Protein AF-A0A0J0XH07-F1 (afdb_monomer)

Secondary structure (DSSP, 8-state):
-------TTS-EEE-TTT--EEEEGGGEEEEEEEETTEEEEEES--SSEEEEEEEEEEETTEEEEEEEEEETTT--EEEEEEEE-SSGGGGGGB-

Nearest PDB structures (foldseek):
  8qbn-assembly1_Y  TM=9.113E-01  e=6.664E-09  Homo sapiens
  8rdt-assembly3_C  TM=8.346E-01  e=5.638E-03  Magnetospirillum gryphiswaldense
  8rdq-assembly3_C  TM=7.837E-01  e=5.994E-03  Magnetospirillum gryphiswaldense
  8c6j-assembly1_j  TM=6.045E-01  e=2.943E-02  Homo sapiens
  9fmd-assembly1_56  TM=4.501E-01  e=2.086E-01  Homo sapiens

Sequence (95 aa):
LDLHQLPGDKPVFACAKCSEVLALQDELVSQAFTGRSGRAYLMNSTINTNLGKREERKLITGRHTVADLHCASCDAEVGWMYIKAPTGDQRYKEG

InterPro domains:
  IPR004910 Yippee/Mis18/Cereblon [PF03226] (12-94)
  IPR034751 Yippee domain [PS51792] (11-95)
  IPR039058 Yippee family [PTHR13848] (10-95)

Foldseek 3Di:
DCPPDDDPPFDFDADPPPRHTWGTPVQFPDQPDADPVGGDTQGNGTPQKDWADFDFDQDPVGTFTKTFIARNPPRHGPGMAGCDDPDPVCCSRHD

Mean predicted aligned error: 6.48 Å

Solvent-accessible surface area (backbone atoms only — not comparable to full-atom values): 5794 Å² total; per-residue (Å²): 138,83,76,81,74,72,66,90,87,57,61,64,43,52,40,92,88,79,61,50,64,31,32,54,54,85,30,57,74,36,78,92,34,73,50,97,93,39,85,32,73,38,48,53,52,74,41,64,59,41,76,52,67,79,42,82,43,82,51,100,94,42,62,30,37,28,22,47,26,22,35,63,87,76,66,46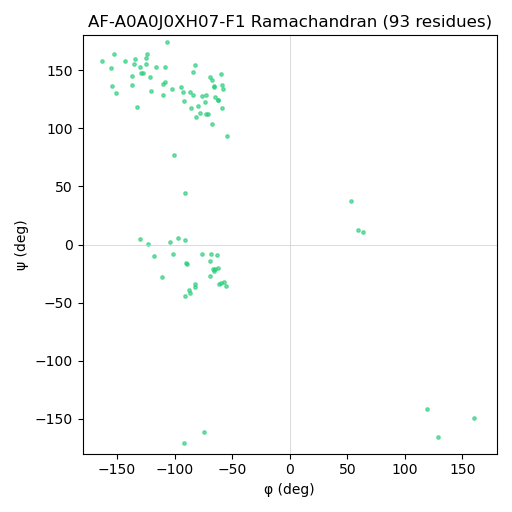,77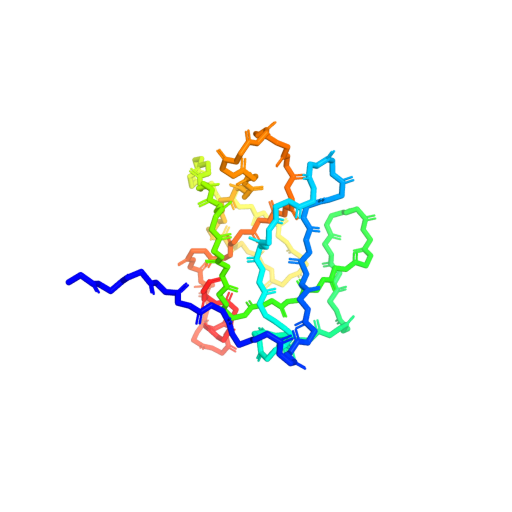,75,52,64,36,38,72,40,52,79,47,83,92,48,42,89,54,46,66

Structure (mmCIF, N/CA/C/O backbone):
data_AF-A0A0J0XH07-F1
#
_entry.id   AF-A0A0J0XH07-F1
#
loop_
_atom_site.group_PDB
_atom_site.id
_atom_site.type_symbol
_atom_site.label_atom_id
_atom_site.label_alt_id
_atom_site.label_comp_id
_atom_site.label_asym_id
_atom_site.label_entity_id
_atom_site.label_seq_id
_atom_site.pdbx_PDB_ins_code
_atom_site.Cartn_x
_atom_site.Cartn_y
_atom_site.Cartn_z
_atom_site.occupancy
_atom_site.B_iso_or_equiv
_atom_site.auth_seq_id
_atom_site.auth_comp_id
_atom_site.auth_asym_id
_atom_site.auth_atom_id
_atom_site.pdbx_PDB_model_num
ATOM 1 N N . LEU A 1 1 ? -22.044 12.456 -6.178 1.00 42.22 1 LEU A N 1
ATOM 2 C CA . LEU A 1 1 ? -21.797 12.325 -4.726 1.00 42.22 1 LEU A CA 1
ATOM 3 C C . LEU A 1 1 ? -21.626 10.837 -4.452 1.00 42.22 1 LEU A C 1
ATOM 5 O O . LEU A 1 1 ? -22.571 10.204 -4.015 1.00 42.22 1 LEU A O 1
ATOM 9 N N . ASP A 1 2 ? -20.464 10.276 -4.792 1.00 42.47 2 ASP A N 1
ATOM 10 C CA . ASP A 1 2 ? -20.138 8.870 -4.508 1.00 42.47 2 ASP A CA 1
ATOM 11 C C . ASP A 1 2 ? -19.242 8.824 -3.271 1.00 42.47 2 ASP A C 1
ATOM 13 O O . ASP A 1 2 ? -18.016 8.710 -3.339 1.00 42.47 2 ASP A O 1
ATOM 17 N N . LEU A 1 3 ? -19.876 9.003 -2.112 1.00 44.97 3 LEU A N 1
ATOM 18 C CA . LEU A 1 3 ? -19.281 8.564 -0.859 1.00 44.97 3 LEU A CA 1
ATOM 19 C C . LEU A 1 3 ? -19.268 7.040 -0.935 1.00 44.97 3 LEU A C 1
ATOM 21 O O . LEU A 1 3 ? -20.319 6.417 -0.833 1.00 44.97 3 LEU A O 1
ATOM 25 N N . HIS A 1 4 ? -18.089 6.476 -1.193 1.00 56.94 4 HIS A N 1
ATOM 26 C CA . HIS A 1 4 ? -17.838 5.042 -1.232 1.00 56.94 4 HIS A CA 1
ATOM 27 C C . HIS A 1 4 ? -18.312 4.422 0.090 1.00 56.94 4 HIS A C 1
ATOM 29 O O . HIS A 1 4 ? -17.595 4.436 1.089 1.00 56.94 4 HIS A O 1
ATOM 35 N N . GLN A 1 5 ? -19.550 3.930 0.124 1.00 60.03 5 GLN A N 1
ATOM 36 C CA . GLN A 1 5 ? -20.055 3.182 1.263 1.00 60.03 5 GLN A CA 1
ATOM 37 C C . GLN A 1 5 ? -19.374 1.819 1.234 1.00 60.03 5 GLN A C 1
ATOM 39 O O . GLN A 1 5 ? -19.594 1.023 0.321 1.00 60.03 5 GLN A O 1
ATOM 44 N N . LEU A 1 6 ? -18.518 1.563 2.222 1.00 64.62 6 LEU A N 1
ATOM 45 C CA . LEU A 1 6 ? -17.953 0.235 2.411 1.00 64.62 6 LEU A CA 1
ATOM 46 C C . LEU A 1 6 ? -19.087 -0.729 2.797 1.00 64.62 6 LEU A C 1
ATOM 48 O O . LEU A 1 6 ? -19.923 -0.362 3.631 1.00 64.62 6 LEU A O 1
ATOM 52 N N . PRO A 1 7 ? -19.146 -1.940 2.219 1.00 70.69 7 PRO A N 1
ATOM 53 C CA . PRO A 1 7 ? -20.134 -2.939 2.611 1.00 70.69 7 PRO A CA 1
ATOM 54 C C . PRO A 1 7 ? -19.973 -3.266 4.100 1.00 70.69 7 PRO A C 1
ATOM 56 O O . PRO A 1 7 ? -18.915 -3.728 4.522 1.00 70.69 7 PRO A O 1
ATOM 59 N N . GLY A 1 8 ? -21.003 -2.996 4.907 1.00 72.62 8 GLY A N 1
ATOM 60 C CA . GLY A 1 8 ? -20.942 -3.152 6.368 1.00 72.62 8 GLY A CA 1
ATOM 61 C C . GLY A 1 8 ? -20.849 -4.603 6.856 1.00 72.62 8 GLY A C 1
ATOM 62 O O . GLY A 1 8 ? -20.651 -4.836 8.043 1.00 72.62 8 GLY A O 1
ATOM 63 N N . ASP A 1 9 ? -21.005 -5.572 5.956 1.00 82.62 9 ASP A N 1
ATOM 64 C CA . ASP A 1 9 ? -20.972 -7.012 6.204 1.00 82.62 9 ASP A CA 1
ATOM 65 C C . ASP A 1 9 ? -19.639 -7.672 5.817 1.00 82.62 9 ASP A C 1
ATOM 67 O O . ASP A 1 9 ? -19.417 -8.843 6.136 1.00 82.62 9 ASP A O 1
ATOM 71 N N . LYS A 1 10 ? -18.733 -6.943 5.152 1.00 82.88 10 LYS A N 1
ATOM 72 C CA . LYS A 1 10 ? -17.454 -7.498 4.701 1.00 82.88 10 LYS A CA 1
ATOM 73 C C . LYS A 1 10 ? -16.337 -7.238 5.711 1.00 82.88 10 LYS A C 1
ATOM 75 O O . LYS A 1 10 ? -16.194 -6.110 6.183 1.00 82.88 10 LYS A O 1
ATOM 80 N N . PRO A 1 11 ? -15.494 -8.244 6.019 1.00 91.50 11 PRO A N 1
ATOM 81 C CA . PRO A 1 11 ? -14.301 -8.019 6.821 1.00 91.50 11 PRO A CA 1
ATOM 82 C C . PRO A 1 11 ? -13.368 -7.007 6.145 1.00 91.50 11 PRO A C 1
ATOM 84 O O . PRO A 1 11 ? -13.270 -6.950 4.916 1.00 91.50 11 PRO A O 1
ATOM 87 N N . VAL A 1 12 ? -12.666 -6.222 6.959 1.00 94.12 12 VAL A N 1
ATOM 88 C CA . VAL A 1 12 ? -11.773 -5.157 6.495 1.00 94.12 12 VAL A CA 1
ATOM 89 C C . VAL A 1 12 ? -10.403 -5.256 7.149 1.00 94.12 12 VAL A C 1
ATOM 91 O O . VAL A 1 12 ? -10.266 -5.724 8.281 1.00 94.12 12 VAL A O 1
ATOM 94 N N . PHE A 1 13 ? -9.389 -4.761 6.448 1.00 94.38 13 PHE A N 1
ATOM 95 C CA . PHE A 1 13 ? -8.081 -4.469 7.012 1.00 94.38 13 PHE A CA 1
ATOM 96 C C . PHE A 1 13 ? -8.050 -3.011 7.457 1.00 94.38 13 PHE A C 1
ATOM 98 O O . PHE A 1 13 ? -8.416 -2.115 6.696 1.00 94.38 13 PHE A O 1
ATOM 105 N N . ALA A 1 14 ? -7.599 -2.771 8.685 1.00 95.44 14 ALA A N 1
ATOM 106 C CA . ALA A 1 14 ? -7.559 -1.445 9.285 1.00 95.44 14 ALA A CA 1
ATOM 107 C C . ALA A 1 14 ? -6.151 -1.087 9.769 1.00 95.44 14 ALA A C 1
ATOM 109 O O . ALA A 1 14 ? -5.333 -1.956 10.083 1.00 95.44 14 ALA A O 1
ATOM 110 N N . CYS A 1 15 ? -5.873 0.212 9.851 1.00 96.00 15 CYS A N 1
ATOM 111 C CA . CYS A 1 15 ? -4.627 0.726 10.393 1.00 96.00 15 CYS A CA 1
ATOM 112 C C . CYS A 1 15 ? -4.486 0.318 11.862 1.00 96.00 15 CYS A C 1
ATOM 114 O O . CYS A 1 15 ? -5.314 0.680 12.693 1.00 96.00 15 CYS A O 1
ATOM 116 N N . ALA A 1 16 ? -3.387 -0.349 12.216 1.00 95.44 16 ALA A N 1
ATOM 117 C CA . ALA A 1 16 ? -3.148 -0.786 13.592 1.00 95.44 16 ALA A CA 1
ATOM 118 C C . ALA A 1 16 ? -3.031 0.374 14.606 1.00 95.44 16 ALA A C 1
ATOM 120 O O . ALA A 1 16 ? -3.193 0.154 15.802 1.00 95.44 16 ALA A O 1
ATOM 121 N N . LYS A 1 17 ? -2.738 1.601 14.146 1.00 97.31 17 LYS A N 1
ATOM 122 C CA . LYS A 1 17 ? -2.543 2.776 15.012 1.00 97.31 17 LYS A CA 1
ATOM 123 C C . LYS A 1 17 ? -3.829 3.567 15.264 1.00 97.31 17 LYS A C 1
ATOM 125 O O . LYS A 1 17 ? -4.054 3.979 16.396 1.00 97.31 17 LYS A O 1
ATOM 130 N N . CYS A 1 18 ? -4.645 3.812 14.236 1.00 96.88 18 CYS A N 1
ATOM 131 C CA . CYS A 1 18 ? -5.848 4.650 14.352 1.00 96.88 18 CYS A CA 1
ATOM 132 C C . CYS A 1 18 ? -7.156 3.957 13.948 1.00 96.88 18 CYS A C 1
ATOM 134 O O . CYS A 1 18 ? -8.208 4.579 14.026 1.00 96.88 18 CYS A O 1
ATOM 136 N N . SER A 1 19 ? -7.108 2.685 13.546 1.00 96.12 19 SER A N 1
ATOM 137 C CA . SER A 1 19 ? -8.265 1.884 13.111 1.00 96.12 19 SER A CA 1
ATOM 138 C C . SER A 1 19 ? -8.979 2.371 11.842 1.00 96.12 19 SER A C 1
ATOM 140 O O . SER A 1 19 ? -10.037 1.842 11.513 1.00 96.12 19 SER A O 1
ATOM 142 N N . GLU A 1 20 ? -8.403 3.322 11.098 1.00 95.38 20 GLU A N 1
ATOM 143 C CA . GLU A 1 20 ? -8.910 3.724 9.779 1.00 95.38 20 GLU A CA 1
ATOM 144 C C . GLU A 1 20 ? -8.934 2.522 8.828 1.00 95.38 20 GLU A C 1
ATOM 146 O O . GLU A 1 20 ? -7.975 1.746 8.797 1.00 95.38 20 GLU A O 1
ATOM 151 N N . VAL A 1 21 ? -10.005 2.364 8.049 1.00 94.81 21 VAL A N 1
ATOM 152 C CA . VAL A 1 21 ? -10.115 1.243 7.109 1.00 94.81 21 VAL A CA 1
ATOM 153 C C . VAL A 1 21 ? -9.175 1.474 5.931 1.00 94.81 21 VAL A C 1
ATOM 155 O O . VAL A 1 21 ? -9.219 2.534 5.317 1.00 94.81 21 VAL A O 1
ATOM 158 N N . LEU A 1 22 ? -8.344 0.479 5.610 1.00 94.94 22 LEU A N 1
ATOM 159 C CA . LEU A 1 22 ? -7.321 0.559 4.563 1.00 94.94 22 LEU A CA 1
ATOM 160 C C . LEU A 1 22 ? -7.625 -0.318 3.346 1.00 94.94 22 LEU A C 1
ATOM 162 O O . LEU A 1 22 ? -7.175 -0.007 2.250 1.00 94.94 22 LEU A O 1
ATOM 166 N N . ALA A 1 23 ? -8.355 -1.420 3.517 1.00 94.06 23 ALA A N 1
ATOM 167 C CA . ALA A 1 23 ? -8.763 -2.293 2.416 1.00 94.06 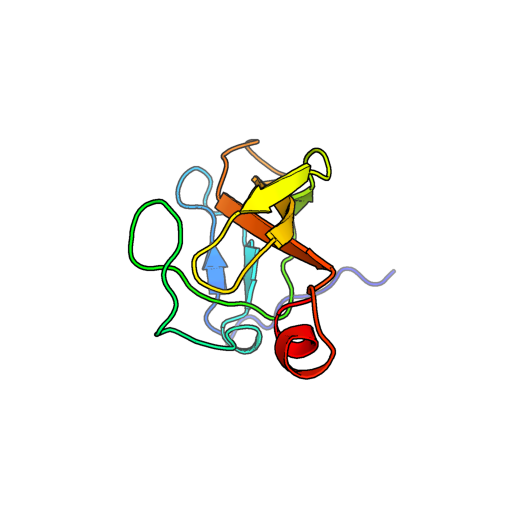23 ALA A CA 1
ATOM 168 C C . ALA A 1 23 ? -9.918 -3.211 2.832 1.00 94.06 23 ALA A C 1
ATOM 170 O O . ALA A 1 23 ? -10.095 -3.511 4.015 1.00 94.06 23 ALA A O 1
ATOM 171 N N . LEU A 1 24 ? -10.671 -3.705 1.852 1.00 92.31 24 LEU A N 1
ATOM 172 C CA . LEU A 1 24 ? -11.619 -4.801 2.052 1.00 92.31 24 LEU A CA 1
ATOM 173 C C . LEU A 1 24 ? -10.890 -6.148 2.007 1.00 92.31 24 LEU A C 1
ATOM 175 O O . LEU A 1 24 ? -9.866 -6.286 1.340 1.00 92.31 24 LEU A O 1
ATOM 179 N N . GLN A 1 25 ? -11.444 -7.168 2.663 1.00 91.00 25 GLN A N 1
ATOM 180 C CA . GLN A 1 25 ? -10.931 -8.539 2.576 1.00 91.00 25 GLN A CA 1
ATOM 181 C C . GLN A 1 25 ? -10.877 -9.064 1.132 1.00 91.00 25 GLN A C 1
ATOM 183 O O . GLN A 1 25 ? -9.977 -9.831 0.801 1.00 91.00 25 GLN A O 1
ATOM 188 N N . ASP A 1 26 ? -11.803 -8.626 0.279 1.00 91.19 26 ASP A N 1
ATOM 189 C CA . ASP A 1 26 ? -11.883 -9.011 -1.136 1.00 91.19 26 ASP A CA 1
ATOM 190 C C . ASP A 1 26 ? -10.696 -8.505 -1.966 1.00 91.19 26 ASP A C 1
ATOM 192 O O . ASP A 1 26 ? -10.375 -9.092 -2.995 1.00 91.19 26 ASP A O 1
ATOM 196 N N . GLU A 1 27 ? -10.008 -7.453 -1.509 1.00 91.50 27 GLU A N 1
ATOM 197 C CA . GLU A 1 27 ? -8.804 -6.949 -2.174 1.00 91.50 27 GLU A CA 1
ATOM 198 C C . GLU A 1 27 ? -7.582 -7.833 -1.897 1.00 91.50 27 GLU A C 1
ATOM 200 O O . GLU A 1 27 ? -6.530 -7.631 -2.497 1.00 91.50 27 GLU A O 1
ATOM 205 N N . LEU A 1 28 ? -7.675 -8.816 -0.996 1.00 92.12 28 LEU A N 1
ATOM 206 C CA . LEU A 1 28 ? -6.568 -9.705 -0.669 1.00 92.12 28 LEU A CA 1
ATOM 207 C C . LEU A 1 28 ? -6.272 -10.673 -1.822 1.00 92.12 28 LEU A C 1
ATOM 209 O O . LEU A 1 28 ? -7.009 -1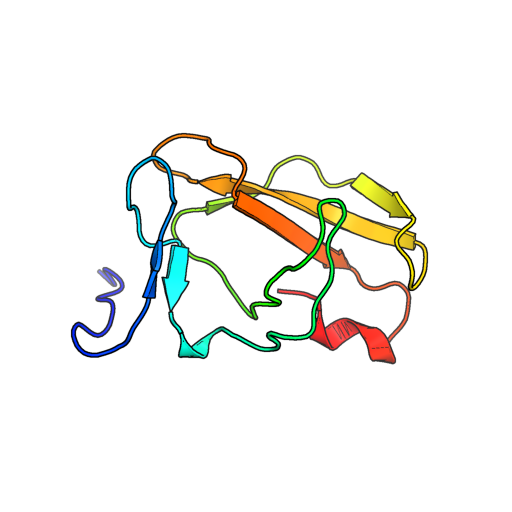1.623 -2.072 1.00 92.12 28 LEU A O 1
ATOM 213 N N . VAL A 1 29 ? -5.115 -10.495 -2.452 1.00 90.88 29 VAL A N 1
ATOM 214 C CA . VAL A 1 29 ? -4.616 -11.360 -3.528 1.00 90.88 29 VAL A CA 1
ATOM 215 C C . VAL A 1 29 ? -3.851 -12.556 -2.966 1.00 90.88 29 VAL A C 1
ATOM 217 O O . VAL A 1 29 ? -3.979 -13.673 -3.463 1.00 90.88 29 VAL A O 1
ATOM 220 N N . SER A 1 30 ? -3.018 -12.350 -1.937 1.00 87.88 30 SER A N 1
ATOM 221 C CA . SER A 1 30 ? -2.221 -13.436 -1.351 1.00 87.88 30 SER A CA 1
ATOM 222 C C . SER A 1 30 ? -1.836 -13.195 0.106 1.00 87.88 30 SER A C 1
ATOM 224 O O . SER A 1 30 ? -1.361 -12.122 0.477 1.00 87.88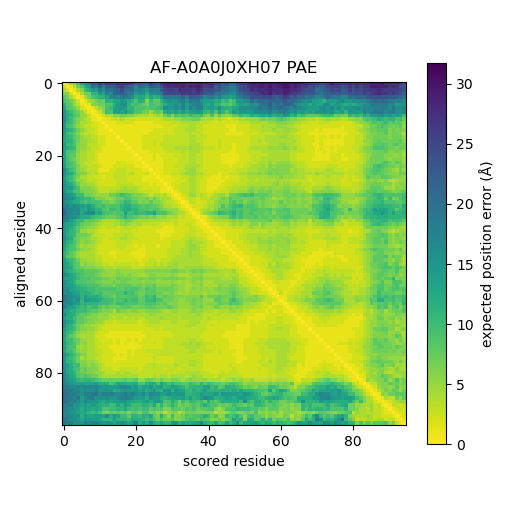 30 SER A O 1
ATOM 226 N N . GLN A 1 31 ? -1.972 -14.250 0.918 1.00 88.50 31 GLN A N 1
ATOM 227 C CA . GLN A 1 31 ? -1.450 -14.329 2.292 1.00 88.50 31 GLN A CA 1
ATOM 228 C C . GLN A 1 31 ? -0.034 -14.900 2.374 1.00 88.50 31 GLN A C 1
ATOM 230 O O . GLN A 1 31 ? 0.645 -14.756 3.390 1.00 88.50 31 GLN A O 1
ATOM 235 N N . ALA A 1 32 ? 0.419 -15.547 1.301 1.00 84.94 32 ALA A N 1
ATOM 236 C CA . ALA A 1 32 ? 1.736 -16.155 1.200 1.00 84.94 32 ALA A CA 1
ATOM 237 C C . ALA A 1 32 ? 2.748 -15.157 0.618 1.00 84.94 32 ALA A C 1
ATOM 239 O O . ALA A 1 32 ? 3.517 -15.493 -0.283 1.00 84.94 32 ALA A O 1
ATOM 240 N N . PHE A 1 33 ? 2.723 -13.911 1.101 1.00 80.94 33 PHE A N 1
ATOM 241 C CA . PHE A 1 33 ? 3.667 -12.880 0.690 1.00 80.94 33 PHE A CA 1
ATOM 242 C C . PHE A 1 33 ? 4.663 -12.561 1.805 1.00 80.94 33 PHE A C 1
ATOM 244 O O . PHE A 1 33 ? 4.415 -12.768 2.994 1.00 80.94 33 PHE A O 1
ATOM 251 N N . THR A 1 34 ? 5.848 -12.098 1.418 1.00 80.38 34 THR A N 1
ATOM 252 C CA . THR A 1 34 ? 6.913 -11.731 2.355 1.00 80.38 34 THR A CA 1
ATOM 253 C C . THR A 1 34 ? 7.470 -10.377 1.948 1.00 80.38 34 THR A C 1
ATOM 255 O O . THR A 1 34 ? 7.969 -10.204 0.836 1.00 80.38 34 THR A O 1
AT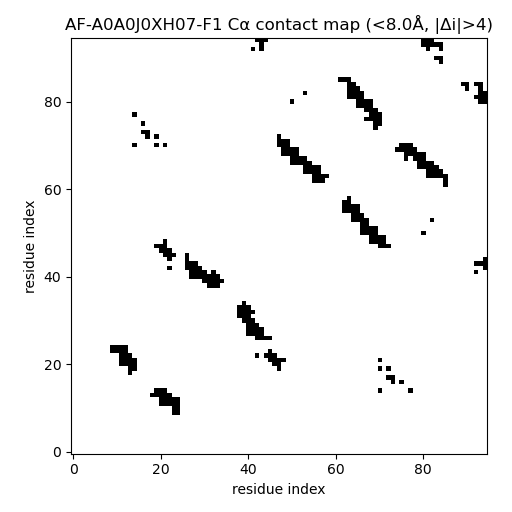OM 258 N N . GLY A 1 35 ? 7.337 -9.410 2.849 1.00 73.38 35 GLY A N 1
ATOM 259 C CA . GLY A 1 35 ? 7.947 -8.095 2.747 1.00 73.38 35 GLY A CA 1
ATOM 260 C C . GLY A 1 35 ? 9.309 -8.053 3.438 1.00 73.38 35 GLY A C 1
ATOM 261 O O . GLY A 1 35 ? 9.851 -9.064 3.882 1.00 73.38 35 GLY A O 1
ATOM 262 N N . ARG A 1 36 ? 9.865 -6.847 3.567 1.00 70.69 36 ARG A N 1
ATOM 263 C CA . ARG A 1 36 ? 11.174 -6.623 4.201 1.00 70.69 36 ARG A CA 1
ATOM 264 C C . ARG A 1 36 ? 11.220 -7.061 5.671 1.00 70.69 36 ARG A C 1
ATOM 266 O O . ARG A 1 36 ? 12.261 -7.513 6.132 1.00 70.69 36 ARG A O 1
ATOM 273 N N . SER A 1 37 ? 10.113 -6.911 6.392 1.00 74.94 37 SER A N 1
ATOM 274 C CA . SER A 1 37 ? 9.985 -7.188 7.829 1.00 74.94 37 SER A CA 1
ATOM 275 C C . SER A 1 37 ? 9.400 -8.571 8.149 1.00 74.94 37 SER A C 1
ATOM 277 O O . SER A 1 37 ? 9.162 -8.871 9.315 1.00 74.94 37 SER A O 1
ATOM 279 N N . GLY A 1 38 ? 9.180 -9.427 7.144 1.00 81.75 38 GLY A N 1
ATOM 280 C CA . GLY A 1 38 ? 8.589 -10.755 7.322 1.00 81.75 38 GLY A CA 1
ATOM 281 C C . GLY A 1 38 ? 7.278 -10.916 6.559 1.00 81.75 38 GLY A C 1
ATOM 282 O O . GLY A 1 38 ? 7.160 -10.460 5.423 1.00 81.75 38 GLY A O 1
ATOM 283 N N . ARG A 1 39 ? 6.301 -11.610 7.154 1.00 85.94 39 ARG A N 1
ATOM 284 C CA . ARG A 1 39 ? 5.014 -11.905 6.505 1.00 85.94 39 ARG A CA 1
ATOM 285 C C . ARG A 1 39 ? 4.307 -10.613 6.089 1.00 85.94 39 ARG A C 1
ATOM 287 O O . ARG A 1 39 ? 4.199 -9.685 6.882 1.00 85.94 39 ARG A O 1
ATOM 294 N N . ALA A 1 40 ? 3.806 -10.591 4.861 1.00 87.62 40 ALA A N 1
ATOM 295 C CA . ALA A 1 40 ? 3.026 -9.493 4.313 1.00 87.62 40 ALA A CA 1
ATOM 296 C C . ALA A 1 40 ? 1.793 -10.036 3.581 1.00 87.62 40 ALA A C 1
ATOM 298 O O . ALA A 1 40 ? 1.761 -11.199 3.176 1.00 87.62 40 ALA A O 1
ATOM 299 N N . TYR A 1 41 ? 0.801 -9.173 3.399 1.00 90.31 41 TYR A N 1
ATOM 300 C CA . TYR A 1 41 ? -0.357 -9.433 2.555 1.00 90.31 41 TYR A CA 1
ATOM 301 C C . TYR A 1 41 ? -0.176 -8.694 1.236 1.00 90.31 41 TYR A C 1
ATOM 303 O O . TYR A 1 41 ? 0.216 -7.529 1.234 1.00 90.31 41 TYR A O 1
ATOM 311 N N . LEU A 1 42 ? -0.437 -9.374 0.123 1.00 89.75 42 LEU A N 1
ATOM 312 C CA . LEU A 1 42 ? -0.548 -8.722 -1.176 1.00 89.75 42 LEU A CA 1
ATOM 313 C C . LEU A 1 42 ? -2.012 -8.356 -1.390 1.00 89.75 42 LEU A C 1
ATOM 315 O O . LEU A 1 42 ? -2.869 -9.240 -1.329 1.00 89.75 42 LEU A O 1
ATOM 319 N N . MET A 1 43 ? -2.277 -7.079 -1.635 1.00 91.06 43 MET A N 1
ATOM 320 C CA . MET A 1 43 ? -3.608 -6.553 -1.924 1.00 91.06 43 MET A CA 1
ATOM 321 C C . MET A 1 43 ? -3.638 -5.992 -3.346 1.00 91.06 43 MET A C 1
ATOM 323 O O . MET A 1 43 ? -2.596 -5.602 -3.863 1.00 91.06 43 MET A O 1
ATOM 327 N N . ASN A 1 44 ? -4.812 -5.991 -3.969 1.00 89.75 44 ASN A N 1
ATOM 328 C CA . ASN A 1 44 ? -5.033 -5.435 -5.300 1.00 89.75 44 ASN A CA 1
ATOM 329 C C . ASN A 1 44 ? -5.249 -3.916 -5.260 1.00 89.75 44 ASN A C 1
ATOM 331 O O . ASN A 1 44 ? -4.850 -3.213 -6.181 1.00 89.75 44 ASN A O 1
ATOM 335 N N . SER A 1 45 ? -5.880 -3.406 -4.202 1.00 88.88 45 SER A N 1
ATOM 336 C CA . SER A 1 45 ? -6.029 -1.971 -3.980 1.00 88.88 45 SER A CA 1
ATOM 337 C C . SER A 1 45 ? -6.149 -1.634 -2.494 1.00 88.88 45 SER A C 1
ATOM 339 O O . SER A 1 45 ? -6.392 -2.499 -1.647 1.00 88.88 45 SER A O 1
ATOM 341 N N . THR A 1 46 ? -5.949 -0.355 -2.177 1.00 92.69 46 THR A N 1
ATOM 342 C CA . THR A 1 46 ? -6.094 0.208 -0.831 1.00 92.69 46 THR A CA 1
ATOM 343 C C . THR A 1 46 ? -6.853 1.531 -0.889 1.00 92.69 46 THR A C 1
ATOM 345 O O . THR A 1 46 ? -6.883 2.212 -1.915 1.00 92.69 46 THR A O 1
ATOM 348 N N . ILE A 1 47 ? -7.493 1.883 0.220 1.00 93.00 47 ILE A N 1
ATOM 349 C CA . ILE A 1 47 ? -8.239 3.124 0.429 1.00 93.00 47 ILE A CA 1
ATOM 350 C C . ILE A 1 47 ? -7.699 3.840 1.665 1.00 93.00 47 ILE A C 1
ATOM 352 O O . ILE A 1 47 ? -7.060 3.227 2.515 1.00 93.00 47 ILE A O 1
ATOM 356 N N . ASN A 1 48 ? -7.964 5.142 1.785 1.00 95.12 48 ASN A N 1
ATOM 357 C CA . ASN A 1 48 ? -7.507 5.954 2.921 1.00 95.12 48 ASN A CA 1
ATOM 358 C C . ASN A 1 48 ? -5.990 5.847 3.171 1.00 95.12 48 ASN A C 1
ATOM 360 O O . ASN A 1 48 ? -5.519 5.845 4.313 1.00 95.12 48 ASN A O 1
ATOM 364 N N . THR A 1 49 ? -5.217 5.775 2.088 1.00 95.44 49 THR A N 1
ATOM 365 C CA . THR A 1 49 ? -3.756 5.691 2.104 1.00 95.44 49 THR A CA 1
ATOM 366 C C . THR A 1 49 ? -3.121 6.722 1.182 1.00 95.44 49 THR A C 1
ATOM 368 O O . THR A 1 49 ? -3.650 7.028 0.116 1.00 95.44 49 THR A O 1
ATOM 371 N N . ASN A 1 50 ? -1.944 7.208 1.568 1.00 95.44 50 ASN A N 1
ATOM 372 C CA . ASN A 1 50 ? -1.108 8.100 0.777 1.00 95.44 50 ASN A CA 1
ATOM 373 C C . ASN A 1 50 ? 0.151 7.369 0.305 1.00 95.44 50 ASN A C 1
ATOM 375 O O . ASN A 1 50 ? 0.797 6.652 1.075 1.00 95.44 50 ASN A O 1
ATOM 379 N N . LEU A 1 51 ? 0.524 7.590 -0.956 1.00 94.19 51 LEU A N 1
ATOM 380 C CA . LEU A 1 51 ? 1.779 7.094 -1.512 1.00 94.19 51 LEU A CA 1
ATOM 381 C C . LEU A 1 51 ? 2.912 8.078 -1.232 1.00 94.19 51 LEU A C 1
ATOM 383 O O . LEU A 1 51 ? 2.802 9.275 -1.499 1.00 94.19 51 LEU A O 1
ATOM 387 N N . GLY A 1 52 ? 4.020 7.541 -0.734 1.00 92.50 52 GLY A N 1
ATOM 388 C CA . GLY A 1 52 ? 5.288 8.241 -0.633 1.00 92.50 52 GLY A CA 1
ATOM 389 C C . GLY A 1 52 ? 5.978 8.392 -1.990 1.00 92.50 52 GLY A C 1
ATOM 390 O O . GLY A 1 52 ? 5.385 8.270 -3.067 1.00 92.50 52 GLY A O 1
ATOM 391 N N . LYS A 1 53 ? 7.284 8.662 -1.948 1.00 91.56 53 LYS A N 1
ATOM 392 C CA . LYS A 1 53 ? 8.087 8.795 -3.166 1.00 91.56 53 LYS A CA 1
ATOM 393 C C . LYS A 1 53 ? 8.242 7.447 -3.863 1.00 91.56 53 LYS A C 1
ATOM 395 O O . LYS A 1 53 ? 8.376 6.407 -3.227 1.00 91.56 53 LYS A O 1
ATOM 400 N N . ARG A 1 54 ? 8.252 7.495 -5.196 1.00 91.81 54 ARG A N 1
ATOM 401 C CA . ARG A 1 54 ? 8.569 6.339 -6.036 1.00 91.81 54 ARG A CA 1
ATOM 402 C C . ARG A 1 54 ? 10.072 6.108 -6.018 1.00 91.81 54 ARG A C 1
ATOM 404 O O . ARG A 1 54 ? 10.834 7.021 -6.330 1.00 91.81 54 ARG A O 1
ATOM 411 N N . GLU A 1 55 ? 10.478 4.889 -5.712 1.00 90.88 55 GLU A N 1
ATOM 412 C CA . GLU A 1 55 ? 11.875 4.497 -5.572 1.00 90.88 55 GLU A CA 1
ATOM 413 C C . GLU A 1 55 ? 12.121 3.143 -6.237 1.00 90.88 55 GLU A C 1
ATOM 415 O O . GLU A 1 55 ? 11.272 2.250 -6.211 1.00 90.88 55 GLU A O 1
ATOM 420 N N . GLU A 1 56 ? 13.301 2.962 -6.827 1.00 88.88 56 GLU A N 1
ATOM 421 C CA . GLU A 1 56 ? 13.740 1.637 -7.259 1.00 88.88 56 GLU A CA 1
ATOM 422 C C . GLU A 1 56 ? 14.286 0.850 -6.068 1.00 88.88 56 GLU A C 1
ATOM 424 O O . GLU A 1 56 ? 15.286 1.222 -5.453 1.00 88.88 56 GLU A O 1
ATOM 429 N N . ARG A 1 57 ? 13.654 -0.285 -5.768 1.00 88.00 57 ARG A N 1
ATOM 430 C CA . ARG A 1 57 ? 14.042 -1.164 -4.664 1.00 88.00 57 ARG A CA 1
ATOM 431 C C . ARG A 1 57 ? 14.393 -2.546 -5.206 1.00 88.00 57 ARG A C 1
ATOM 433 O O . ARG A 1 57 ? 13.665 -3.129 -6.012 1.00 88.00 57 ARG A O 1
ATOM 440 N N . LYS A 1 58 ? 15.534 -3.090 -4.768 1.00 83.62 58 LYS A N 1
ATOM 441 C CA . LYS A 1 58 ? 15.921 -4.475 -5.067 1.00 83.62 58 LYS A CA 1
ATOM 442 C C . LYS A 1 58 ? 15.200 -5.407 -4.093 1.00 83.62 58 LYS A C 1
ATOM 444 O O . LYS A 1 58 ? 15.507 -5.415 -2.906 1.00 83.62 58 LYS A O 1
ATOM 449 N 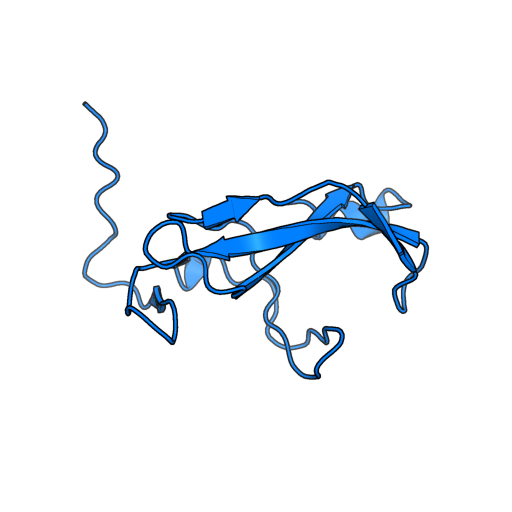N . LEU A 1 59 ? 14.247 -6.173 -4.609 1.00 80.50 59 LEU A N 1
ATOM 450 C CA . LEU A 1 59 ? 13.497 -7.199 -3.888 1.00 80.50 59 LEU A CA 1
ATOM 451 C C . LEU A 1 59 ? 13.971 -8.595 -4.323 1.00 80.50 59 LEU A C 1
ATOM 453 O O . LEU A 1 59 ? 14.764 -8.733 -5.255 1.00 80.50 59 LEU A O 1
ATOM 457 N N . ILE A 1 60 ? 13.458 -9.643 -3.671 1.00 77.69 60 ILE A N 1
ATOM 458 C CA . ILE A 1 60 ? 13.831 -11.045 -3.950 1.00 77.69 60 ILE A CA 1
ATOM 459 C C . ILE A 1 60 ? 13.625 -11.403 -5.433 1.00 77.69 60 ILE A C 1
ATOM 461 O O . ILE A 1 60 ? 14.422 -12.126 -6.018 1.00 77.69 60 ILE A O 1
ATOM 465 N N . THR A 1 61 ? 12.581 -10.852 -6.056 1.00 76.81 61 THR A N 1
ATOM 466 C CA . THR A 1 61 ? 12.195 -11.134 -7.450 1.00 76.81 61 THR A CA 1
ATOM 467 C C . THR A 1 61 ? 12.822 -10.189 -8.481 1.00 76.81 61 THR A C 1
ATOM 469 O O . THR A 1 61 ? 12.488 -10.276 -9.656 1.00 76.81 61 THR A O 1
ATOM 472 N N . GLY A 1 62 ? 13.704 -9.270 -8.073 1.00 81.69 62 GLY A N 1
ATOM 473 C CA . GLY A 1 62 ? 14.362 -8.324 -8.981 1.00 81.69 62 GLY A CA 1
ATOM 474 C C . GLY A 1 62 ? 14.253 -6.866 -8.539 1.00 81.69 62 GLY A C 1
ATOM 475 O O . GLY A 1 62 ? 13.930 -6.571 -7.389 1.00 81.69 62 GLY A O 1
ATOM 476 N N . ARG A 1 63 ? 14.567 -5.935 -9.447 1.00 84.50 63 ARG A N 1
ATOM 477 C CA . ARG A 1 63 ? 14.377 -4.493 -9.221 1.00 84.50 63 ARG A CA 1
ATOM 478 C C . ARG A 1 63 ? 12.940 -4.114 -9.554 1.00 84.50 63 ARG A C 1
ATOM 480 O O . ARG A 1 63 ? 12.466 -4.434 -10.636 1.00 84.50 63 ARG A O 1
ATOM 487 N N . HIS A 1 64 ? 12.274 -3.436 -8.629 1.00 85.25 64 HIS A N 1
ATOM 488 C CA . HIS A 1 64 ? 10.902 -2.960 -8.789 1.00 85.25 64 HIS A CA 1
ATOM 489 C C . HIS A 1 64 ? 10.842 -1.474 -8.469 1.00 85.25 64 HIS A C 1
ATOM 491 O O . HIS A 1 64 ? 11.572 -1.007 -7.592 1.00 85.25 64 HIS A O 1
ATOM 497 N N . THR A 1 65 ? 9.953 -0.743 -9.138 1.00 88.50 65 THR A N 1
ATOM 498 C CA . THR A 1 65 ? 9.593 0.606 -8.694 1.00 88.50 65 THR A CA 1
ATOM 499 C C . THR A 1 65 ? 8.488 0.475 -7.660 1.00 88.50 65 THR A C 1
ATOM 501 O O . THR A 1 65 ? 7.402 -0.014 -7.974 1.00 88.50 65 THR A O 1
ATOM 504 N N . VAL A 1 66 ? 8.765 0.903 -6.435 1.00 91.12 66 VAL A N 1
ATOM 505 C CA . VAL A 1 66 ? 7.834 0.838 -5.307 1.00 91.12 66 VAL A CA 1
ATOM 506 C C . VAL A 1 66 ? 7.623 2.223 -4.710 1.00 91.12 66 VAL A C 1
ATOM 508 O O . VAL A 1 66 ? 8.406 3.134 -4.967 1.00 91.12 66 VAL A O 1
ATOM 511 N N . ALA A 1 67 ? 6.575 2.387 -3.917 1.00 92.31 67 ALA A N 1
ATOM 512 C CA . ALA A 1 67 ? 6.390 3.559 -3.069 1.00 92.31 67 ALA A CA 1
ATOM 513 C C . ALA A 1 67 ? 5.889 3.109 -1.698 1.00 92.31 67 ALA A C 1
ATOM 515 O O . ALA A 1 67 ? 5.031 2.229 -1.622 1.00 92.31 67 ALA A O 1
ATOM 516 N N . ASP A 1 68 ? 6.425 3.694 -0.628 1.00 93.12 68 ASP A N 1
ATOM 517 C CA . ASP A 1 68 ? 5.955 3.400 0.727 1.00 93.12 68 ASP A CA 1
ATOM 518 C C . ASP A 1 68 ? 4.523 3.933 0.905 1.00 93.12 68 ASP A C 1
ATOM 520 O O . ASP A 1 68 ? 4.161 4.989 0.377 1.00 93.12 68 ASP A O 1
ATOM 524 N N . LEU A 1 69 ? 3.690 3.176 1.611 1.00 94.12 69 LEU A N 1
ATOM 525 C CA . LEU A 1 69 ? 2.264 3.426 1.773 1.00 94.12 69 LEU A CA 1
ATOM 526 C C . LEU A 1 69 ? 1.987 3.845 3.215 1.00 94.12 69 LEU A C 1
ATOM 528 O O . LEU A 1 69 ? 2.374 3.147 4.155 1.00 94.12 69 LEU A O 1
ATOM 532 N N . HIS A 1 70 ? 1.290 4.964 3.383 1.00 96.50 70 HIS A N 1
ATOM 533 C CA . HIS A 1 70 ? 1.015 5.570 4.684 1.00 96.50 70 HIS A CA 1
ATOM 534 C C . HIS A 1 70 ? -0.488 5.689 4.907 1.00 96.50 70 HIS A C 1
ATOM 536 O O . HIS A 1 70 ? -1.237 5.960 3.972 1.00 96.50 70 HIS A O 1
ATOM 542 N N . CYS A 1 71 ? -0.948 5.515 6.143 1.00 96.81 71 CYS A N 1
ATOM 543 C CA . CYS A 1 71 ? -2.340 5.771 6.500 1.00 96.81 71 CYS A CA 1
ATOM 544 C C . CYS A 1 71 ? -2.662 7.263 6.336 1.00 96.81 71 CYS A C 1
ATOM 546 O O . CYS A 1 71 ? -2.006 8.103 6.946 1.00 96.81 71 CYS A O 1
ATOM 548 N N . ALA A 1 72 ? -3.712 7.601 5.586 1.00 96.75 72 ALA A N 1
ATOM 549 C CA . ALA A 1 72 ? -4.089 8.992 5.335 1.00 96.75 72 ALA A CA 1
ATOM 550 C C . ALA A 1 72 ? -4.570 9.737 6.593 1.00 96.75 72 ALA A C 1
ATOM 552 O O . ALA A 1 72 ? -4.534 10.963 6.627 1.00 96.75 72 ALA A O 1
ATOM 553 N N . SER A 1 73 ? -4.998 9.005 7.626 1.00 97.00 73 SER A N 1
ATOM 554 C CA . SER A 1 73 ? -5.520 9.573 8.875 1.00 97.00 73 SER A CA 1
ATOM 555 C C . SER A 1 73 ? -4.422 9.873 9.907 1.00 97.00 73 SER A C 1
ATOM 557 O O . SER A 1 73 ? -4.472 10.896 10.585 1.00 97.00 73 SER A O 1
ATOM 559 N N . CYS A 1 74 ? -3.404 9.009 10.034 1.00 97.19 74 CYS A N 1
ATOM 560 C CA . CYS A 1 74 ? -2.398 9.118 11.106 1.00 97.19 74 CYS A CA 1
ATOM 561 C C . CYS A 1 74 ? -0.930 9.059 10.654 1.00 97.19 74 CYS A C 1
ATOM 563 O O . CYS A 1 74 ? -0.040 9.008 11.513 1.00 97.19 74 CYS A O 1
ATOM 565 N N . ASP A 1 75 ? -0.697 9.018 9.340 1.00 97.00 75 ASP A N 1
ATOM 566 C CA . ASP A 1 75 ? 0.611 8.998 8.669 1.00 97.00 75 ASP A CA 1
ATOM 567 C C . ASP A 1 75 ? 1.524 7.815 9.043 1.00 97.00 75 ASP A C 1
ATOM 569 O O . ASP A 1 75 ? 2.708 7.783 8.725 1.00 97.00 75 ASP A O 1
ATOM 573 N N . ALA A 1 76 ? 0.987 6.799 9.723 1.00 96.56 76 ALA A N 1
ATOM 574 C CA . ALA A 1 76 ? 1.740 5.584 10.004 1.00 96.56 76 ALA A CA 1
ATOM 575 C C . ALA A 1 76 ? 2.058 4.840 8.700 1.00 96.56 76 ALA A C 1
ATOM 577 O O . ALA A 1 76 ? 1.167 4.659 7.869 1.00 96.56 76 ALA A O 1
ATOM 578 N N . GLU A 1 77 ? 3.294 4.359 8.557 1.00 94.69 77 GLU A N 1
ATOM 579 C CA . GLU A 1 77 ? 3.666 3.421 7.494 1.00 94.69 77 GLU A CA 1
ATOM 580 C C . GLU A 1 77 ? 2.867 2.120 7.669 1.00 94.69 77 GLU A C 1
ATOM 582 O O . GLU A 1 77 ? 2.877 1.501 8.736 1.00 94.69 77 GLU A O 1
ATOM 587 N N . VAL A 1 78 ? 2.140 1.724 6.625 1.00 94.06 78 VAL A N 1
ATOM 588 C CA . VAL A 1 78 ? 1.264 0.537 6.615 1.00 94.06 78 VAL A CA 1
ATOM 589 C C . VAL A 1 78 ? 1.703 -0.507 5.591 1.00 94.06 78 VAL A C 1
ATOM 591 O O . VAL A 1 78 ? 1.199 -1.628 5.602 1.00 94.06 78 VAL A O 1
ATOM 594 N N . GLY A 1 79 ? 2.652 -0.168 4.719 1.00 92.31 79 GLY A N 1
ATOM 595 C CA . GLY A 1 79 ? 3.172 -1.077 3.708 1.00 92.31 79 GLY A CA 1
ATOM 596 C C . GLY A 1 79 ? 3.861 -0.333 2.575 1.00 92.31 79 GLY A C 1
ATOM 597 O O . GLY A 1 79 ? 4.434 0.733 2.767 1.00 92.31 79 GLY A O 1
ATOM 598 N N . TRP A 1 80 ? 3.806 -0.910 1.380 1.00 91.00 80 TRP A N 1
ATOM 599 C CA . TRP A 1 80 ? 4.348 -0.328 0.157 1.00 91.00 80 TRP A CA 1
ATOM 600 C C . TRP A 1 80 ? 3.607 -0.908 -1.049 1.00 91.00 80 TRP A C 1
ATOM 602 O O . TRP A 1 80 ? 3.121 -2.037 -1.005 1.00 91.00 80 TRP A O 1
ATOM 612 N N . MET A 1 81 ? 3.539 -0.133 -2.124 1.00 89.19 81 MET A N 1
ATOM 613 C CA . MET A 1 81 ? 2.857 -0.483 -3.367 1.00 89.19 81 MET A CA 1
ATOM 614 C C . MET A 1 81 ? 3.882 -0.762 -4.466 1.00 89.19 81 MET A C 1
ATOM 616 O O . MET A 1 81 ? 4.873 -0.035 -4.596 1.00 89.19 81 MET A O 1
ATOM 620 N N . TYR A 1 82 ? 3.640 -1.781 -5.291 1.00 87.44 82 TYR A N 1
ATOM 621 C CA . TYR A 1 82 ? 4.356 -1.941 -6.554 1.00 87.44 82 TYR A CA 1
ATOM 622 C C . TYR A 1 82 ? 3.770 -0.975 -7.585 1.00 87.44 82 TYR A C 1
ATOM 624 O O . TYR A 1 82 ? 2.639 -1.127 -8.031 1.00 87.44 82 TYR A O 1
ATOM 632 N N . ILE A 1 83 ? 4.553 0.015 -7.999 1.00 83.56 83 ILE A N 1
ATOM 633 C CA . ILE A 1 83 ? 4.140 0.963 -9.041 1.00 83.56 83 ILE A CA 1
ATOM 634 C C . ILE A 1 83 ? 4.377 0.373 -10.428 1.00 83.56 83 ILE A C 1
ATOM 636 O O . ILE A 1 83 ? 3.622 0.636 -11.361 1.00 83.56 83 ILE A O 1
ATOM 640 N N . LYS A 1 84 ? 5.472 -0.379 -10.574 1.00 74.81 84 LYS A N 1
ATOM 641 C CA . LYS A 1 84 ? 5.838 -1.023 -11.829 1.00 74.81 84 LYS A CA 1
ATOM 642 C C . LYS A 1 84 ? 6.631 -2.293 -11.578 1.00 74.81 84 LYS A C 1
ATOM 644 O O . LYS A 1 84 ? 7.635 -2.278 -10.856 1.00 74.81 84 LYS A O 1
ATOM 649 N N . ALA A 1 85 ? 6.204 -3.362 -12.231 1.00 69.75 85 ALA A N 1
ATOM 650 C CA . ALA A 1 85 ? 6.890 -4.634 -12.245 1.00 69.75 85 ALA A CA 1
ATOM 651 C C . ALA A 1 85 ? 8.005 -4.668 -13.322 1.00 69.75 85 ALA A C 1
ATOM 653 O O . ALA A 1 85 ? 7.878 -4.039 -14.376 1.00 69.75 85 ALA A O 1
ATOM 654 N N . PRO A 1 86 ? 9.108 -5.407 -13.096 1.00 60.06 86 PRO A N 1
ATOM 655 C CA . PRO A 1 86 ? 10.234 -5.506 -14.024 1.00 60.06 86 PRO A CA 1
ATOM 656 C C . PRO A 1 86 ? 9.903 -6.265 -15.311 1.00 60.06 86 PRO A C 1
ATOM 658 O O . PRO A 1 86 ? 10.522 -6.007 -16.341 1.00 60.06 86 PRO A O 1
ATOM 661 N N . THR A 1 87 ? 8.945 -7.192 -15.272 1.00 65.25 87 THR A N 1
ATOM 662 C CA . THR A 1 87 ? 8.562 -8.051 -16.400 1.00 65.25 87 THR A CA 1
ATOM 663 C C . THR A 1 87 ? 7.050 -8.285 -16.422 1.00 65.25 87 THR A C 1
ATOM 665 O O . THR A 1 87 ? 6.363 -8.133 -15.409 1.00 65.25 87 THR A O 1
ATOM 668 N N . GLY A 1 88 ? 6.511 -8.637 -17.596 1.00 66.19 88 GLY A N 1
ATOM 669 C CA . GLY A 1 88 ? 5.064 -8.765 -17.820 1.00 66.19 88 GLY A 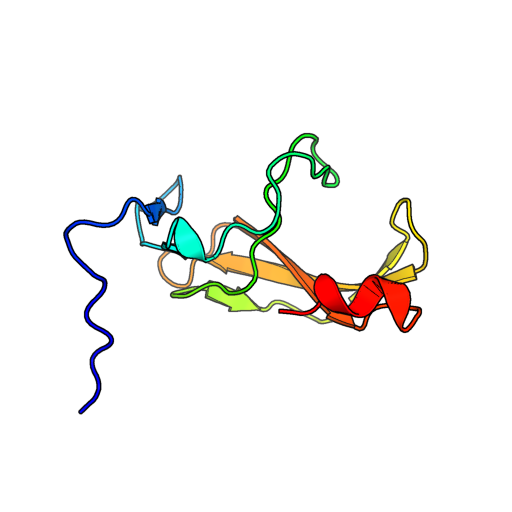CA 1
ATOM 670 C C . GLY A 1 88 ? 4.370 -9.793 -16.917 1.00 66.19 88 GLY A C 1
ATOM 671 O O . GLY A 1 88 ? 3.239 -9.571 -16.495 1.00 66.19 88 GLY A O 1
ATOM 672 N N . ASP A 1 89 ? 5.066 -10.871 -16.561 1.00 74.00 89 ASP A N 1
ATOM 673 C CA . ASP A 1 89 ? 4.600 -11.940 -15.669 1.00 74.00 89 ASP A CA 1
ATOM 674 C C . ASP A 1 89 ? 4.448 -11.500 -14.203 1.00 74.00 89 ASP A C 1
ATOM 676 O O . ASP A 1 89 ? 3.800 -12.186 -13.418 1.00 74.00 89 ASP A O 1
ATOM 680 N N . GLN A 1 90 ? 5.006 -10.345 -13.827 1.00 75.19 90 GLN A N 1
ATOM 681 C CA . GLN A 1 90 ? 4.950 -9.803 -12.467 1.00 75.19 90 GLN A CA 1
ATOM 682 C C . GLN A 1 90 ? 3.950 -8.641 -12.320 1.00 75.19 90 GLN A C 1
ATOM 684 O O . GLN A 1 90 ? 3.819 -8.088 -11.229 1.00 75.19 90 GLN A O 1
ATOM 689 N N . ARG A 1 91 ? 3.222 -8.278 -13.388 1.00 75.88 91 ARG A N 1
ATOM 690 C CA . ARG A 1 91 ? 2.274 -7.146 -13.390 1.00 75.88 91 ARG A CA 1
ATOM 691 C C . ARG A 1 91 ? 1.079 -7.322 -12.463 1.00 75.88 91 ARG A C 1
ATOM 693 O O . ARG A 1 91 ? 0.505 -6.332 -12.045 1.00 75.88 91 ARG A O 1
ATOM 700 N N . TYR A 1 92 ? 0.739 -8.554 -12.087 1.00 75.88 92 TYR A N 1
ATOM 701 C CA . TYR A 1 92 ? -0.337 -8.825 -11.123 1.00 75.88 92 TYR A CA 1
ATOM 702 C C . TYR A 1 92 ? -0.065 -8.251 -9.721 1.00 75.88 92 TYR A C 1
ATOM 704 O O . TYR A 1 92 ? -0.928 -8.316 -8.854 1.00 75.88 92 TYR A O 1
ATOM 712 N N . LYS A 1 93 ? 1.151 -7.752 -9.478 1.00 74.19 93 LYS A N 1
ATOM 713 C CA . LYS A 1 93 ? 1.528 -7.072 -8.240 1.00 74.19 93 LYS A CA 1
ATOM 714 C C . LYS A 1 93 ? 1.272 -5.567 -8.289 1.00 74.19 93 LYS A C 1
ATOM 716 O O . LYS A 1 93 ? 1.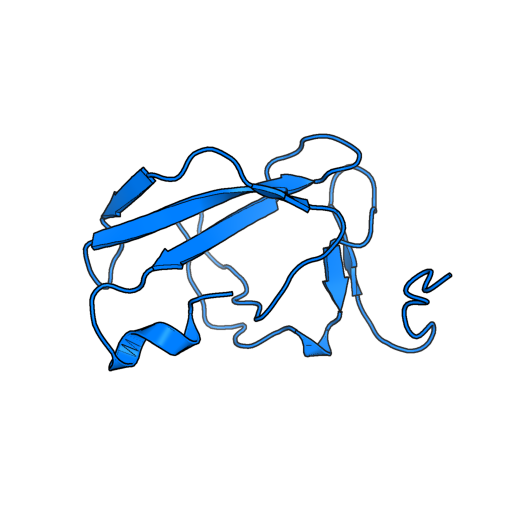331 -4.949 -7.238 1.00 74.19 93 LYS A O 1
ATOM 721 N N . GLU A 1 94 ? 1.075 -4.993 -9.479 1.00 76.06 94 GLU A N 1
ATOM 722 C CA . GLU A 1 94 ? 0.806 -3.564 -9.676 1.00 76.06 94 GLU A CA 1
ATOM 723 C C . GLU A 1 94 ? -0.629 -3.248 -9.227 1.00 76.06 94 GLU A C 1
ATOM 725 O O . GLU A 1 94 ? -1.564 -3.846 -9.758 1.00 76.06 94 GLU A O 1
ATOM 730 N N . GLY A 1 95 ? -0.796 -2.314 -8.284 1.00 58.09 95 GLY A N 1
ATOM 731 C CA . GLY A 1 95 ? -2.103 -1.951 -7.713 1.00 58.09 95 GLY A CA 1
ATOM 732 C C . GLY A 1 95 ? -2.011 -1.405 -6.298 1.00 58.09 95 GLY A C 1
ATOM 733 O O . GLY A 1 95 ? -1.291 -2.023 -5.484 1.00 58.09 95 GLY A O 1
#

Organism: NCBI:txid879819

pLDDT: mean 84.7, std 12.61, range [42.22, 97.31]

Radius of gyration: 13.81 Å; Cα contacts (8 Å, |Δi|>4): 169; chains: 1; bounding box: 38×28×33 Å